Protein AF-A0A2P8DZQ6-F1 (afdb_monomer)

InterPro domains:
  IPR008490 Transposase InsH, N-terminal [PF05598] (36-76)

Secondary structure (DSSP, 8-state):
--TTTTS--GGGS-HHHHHHTSPP----SSPPPSS-HHHHHHHHHHHHHHT--HHHHHHHHHH-HHHHHHTT-PPPTT-----HHHHTPPPP--HHHHHHHHHHHHHHHHS--HHHHHHHHHHHHHHHHHTTTSPPP-

Radius of gyration: 25.47 Å; Cα contacts (8 Å, |Δi|>4): 49; chains: 1; bounding box: 36×46×78 Å

Nearest PDB structures (foldseek):
  1puf-assembly1_A  TM=4.783E-01  e=4.933E+00  Mus musculus

pLDDT: mean 72.53, std 13.81, range [39.78, 89.75]

Solvent-accessible surface area (backbone atoms only — not comparable to full-atom values): 8779 Å² total; per-residue (Å²): 142,72,91,70,73,82,83,58,73,66,89,75,52,66,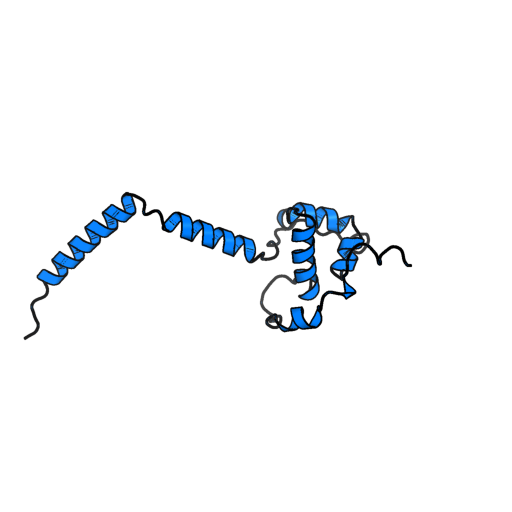59,67,67,58,48,69,73,46,79,78,86,69,98,59,99,70,80,82,70,95,50,56,70,65,21,50,50,37,49,54,51,50,39,62,74,68,71,51,53,75,65,57,47,39,58,44,44,65,75,34,64,69,55,17,61,67,33,74,48,77,72,54,99,90,54,67,72,69,61,33,86,85,71,76,49,81,70,83,84,58,63,64,58,55,51,51,50,49,51,51,50,50,56,58,58,69,57,71,48,70,70,58,53,52,52,54,52,53,51,55,52,54,50,58,54,50,69,69,69,57,76,81,82,133

Mean predicted aligned error: 15.49 Å

Foldseek 3Di:
DPPLPPDDPLVPDPLVVQQVPDDPDPPDPDDDDPADPSLVVLLVVVCVVVVDDPVVSQVCCQVDVSSCVSSVHDADPPDGPDPCVVVVHDDDDPVVVVVVVVVVVVVVVVPQDPVNVVVVVVVVVVVVVVVVPDDDDD

Sequence (138 aa):
MYFFKCIFPFDSIPWDVLVSCLPEERPGRGTLSWFGSKGMFALMFLKAYLNTSDRQLLERYNTDWALQYFCGKVLSENQQFRLCSHLGVKRPRSKLREQRFAHMAYSRKRKNSFRKTLRKKSTRISTRQRDRLTPADP

Structure (mmCIF, N/CA/C/O backbone):
data_AF-A0A2P8DZQ6-F1
#
_entry.id   AF-A0A2P8DZQ6-F1
#
loop_
_atom_site.group_PDB
_atom_site.id
_atom_site.type_symbol
_atom_site.label_atom_id
_atom_site.label_alt_id
_atom_site.label_comp_id
_atom_site.label_asym_id
_atom_site.label_entity_id
_atom_site.label_seq_id
_atom_site.pdbx_PDB_ins_code
_atom_site.Cartn_x
_atom_site.Cartn_y
_atom_site.Cartn_z
_atom_site.occupancy
_atom_site.B_iso_or_equiv
_atom_site.auth_seq_id
_atom_site.auth_comp_id
_atom_site.auth_asym_id
_atom_site.auth_atom_id
_atom_site.pdbx_PDB_model_num
ATOM 1 N N . MET A 1 1 ? 13.393 2.958 -21.539 1.00 45.28 1 MET A N 1
ATOM 2 C CA . MET A 1 1 ? 12.626 2.446 -20.376 1.00 45.28 1 MET A CA 1
ATOM 3 C C . MET A 1 1 ? 13.390 2.657 -19.055 1.00 45.28 1 MET A C 1
ATOM 5 O O . MET A 1 1 ? 13.534 1.728 -18.276 1.00 45.28 1 MET A O 1
ATOM 9 N N . TYR A 1 2 ? 13.880 3.873 -18.771 1.00 43.94 2 TYR A N 1
ATOM 10 C CA . TYR A 1 2 ? 14.694 4.154 -17.567 1.00 43.94 2 TYR A CA 1
ATOM 11 C C . TYR A 1 2 ? 13.998 5.048 -16.531 1.00 43.94 2 TYR A C 1
ATOM 13 O O . TYR A 1 2 ? 14.558 5.321 -15.477 1.00 43.94 2 TYR A O 1
ATOM 21 N N . PHE A 1 3 ? 12.755 5.466 -16.781 1.00 42.44 3 PHE A N 1
ATOM 22 C CA . PHE A 1 3 ? 12.055 6.426 -15.921 1.00 42.44 3 PHE A CA 1
ATOM 23 C C . PHE A 1 3 ? 11.552 5.854 -14.587 1.00 42.44 3 PHE A C 1
ATOM 25 O O . PHE A 1 3 ? 11.043 6.599 -13.759 1.00 42.44 3 PHE A O 1
ATOM 32 N N . PHE A 1 4 ? 11.698 4.545 -14.358 1.00 46.78 4 PHE A N 1
ATOM 33 C CA . PHE A 1 4 ? 11.129 3.865 -13.190 1.00 46.78 4 PHE A CA 1
ATOM 34 C C . PHE A 1 4 ? 12.133 3.396 -12.143 1.00 46.78 4 PHE A C 1
ATOM 36 O O . PHE A 1 4 ? 11.738 2.898 -11.093 1.00 46.78 4 PHE A O 1
ATOM 43 N N . LYS A 1 5 ? 13.432 3.590 -12.387 1.00 46.78 5 LYS A N 1
ATOM 44 C CA . LYS A 1 5 ? 14.481 3.061 -11.507 1.00 46.78 5 LYS A CA 1
ATOM 45 C C . LYS A 1 5 ? 14.686 3.882 -10.222 1.00 46.78 5 LYS A C 1
ATOM 47 O O . LYS A 1 5 ? 15.382 3.422 -9.327 1.00 46.78 5 LYS A O 1
ATOM 52 N N . CYS A 1 6 ? 14.072 5.065 -10.104 1.00 45.25 6 CYS A N 1
ATOM 53 C CA . CYS A 1 6 ? 14.422 6.034 -9.057 1.00 45.25 6 CYS A CA 1
ATOM 54 C C . CYS A 1 6 ? 13.453 6.136 -7.867 1.00 45.25 6 CYS A C 1
ATOM 56 O O . CYS A 1 6 ? 13.806 6.795 -6.896 1.00 45.25 6 CYS A O 1
ATOM 58 N N . ILE A 1 7 ? 12.254 5.540 -7.897 1.00 51.88 7 ILE A N 1
ATOM 59 C CA . ILE A 1 7 ? 11.226 5.853 -6.875 1.00 51.88 7 ILE A CA 1
ATOM 60 C C . ILE A 1 7 ? 11.045 4.744 -5.825 1.00 51.88 7 ILE A C 1
ATOM 62 O O . ILE A 1 7 ? 10.649 5.040 -4.702 1.00 51.88 7 ILE A O 1
ATOM 66 N N . PHE A 1 8 ? 11.403 3.489 -6.116 1.00 55.88 8 PHE A N 1
ATOM 67 C CA . PHE A 1 8 ? 11.347 2.405 -5.128 1.00 55.88 8 PHE A CA 1
ATOM 68 C C . PHE A 1 8 ? 12.521 1.437 -5.310 1.00 55.88 8 PHE A C 1
ATOM 70 O O . PHE A 1 8 ? 12.673 0.890 -6.404 1.00 55.88 8 PHE A O 1
ATOM 77 N N . PRO A 1 9 ? 13.319 1.153 -4.264 1.00 69.38 9 PRO A N 1
ATOM 78 C CA . PRO A 1 9 ? 14.372 0.146 -4.319 1.00 69.38 9 PRO A CA 1
ATOM 79 C C . PRO A 1 9 ? 13.754 -1.260 -4.234 1.00 69.38 9 PRO A C 1
ATOM 81 O O . PRO A 1 9 ? 13.978 -2.006 -3.284 1.00 69.38 9 PRO A O 1
ATOM 84 N N . PHE A 1 10 ? 12.920 -1.619 -5.215 1.00 73.81 10 PHE A N 1
ATOM 85 C CA . PHE A 1 10 ? 12.303 -2.943 -5.303 1.00 73.81 10 PHE A CA 1
ATOM 86 C C . PHE A 1 10 ? 13.367 -4.040 -5.402 1.00 73.81 10 PHE A C 1
ATOM 88 O O . PHE A 1 10 ? 13.231 -5.082 -4.767 1.00 73.81 10 PHE A O 1
ATOM 95 N N . ASP A 1 11 ? 14.448 -3.762 -6.131 1.00 77.75 11 ASP A N 1
ATOM 96 C CA . ASP A 1 11 ? 15.578 -4.675 -6.321 1.00 77.75 11 ASP A CA 1
ATOM 97 C C . ASP A 1 11 ? 16.412 -4.861 -5.041 1.00 77.75 11 ASP A C 1
ATOM 99 O O . ASP A 1 11 ? 17.128 -5.846 -4.907 1.00 77.75 11 ASP A O 1
ATOM 103 N N . SER A 1 12 ? 16.327 -3.935 -4.079 1.00 84.62 12 SER A N 1
ATOM 104 C CA . SER A 1 12 ? 17.095 -4.011 -2.828 1.00 84.62 12 SER A CA 1
ATOM 105 C C . SER A 1 12 ? 16.414 -4.855 -1.752 1.00 84.62 12 SER A C 1
ATOM 107 O O . SER A 1 12 ? 17.022 -5.137 -0.721 1.00 84.62 12 SER A O 1
ATOM 109 N N . ILE A 1 13 ? 15.150 -5.235 -1.951 1.00 85.00 13 ILE A N 1
ATOM 110 C CA . ILE A 1 13 ? 14.396 -6.022 -0.977 1.00 85.00 13 ILE A CA 1
ATOM 111 C C . ILE A 1 13 ? 14.639 -7.515 -1.262 1.00 85.00 13 ILE A C 1
ATOM 113 O O . ILE A 1 13 ? 14.340 -7.971 -2.367 1.00 85.00 13 ILE A O 1
ATOM 117 N N . PRO A 1 14 ? 15.129 -8.309 -0.287 1.00 89.56 14 PRO A N 1
ATOM 118 C CA . PRO A 1 14 ? 15.362 -9.742 -0.464 1.00 89.56 14 PRO A CA 1
ATOM 119 C C . PRO A 1 14 ? 14.036 -10.517 -0.420 1.00 89.56 14 PRO A C 1
ATOM 121 O O . PRO A 1 14 ? 13.672 -11.129 0.587 1.00 89.56 14 PRO A O 1
ATOM 124 N N . TRP A 1 15 ? 13.280 -10.459 -1.518 1.00 87.19 15 TRP A N 1
ATOM 125 C CA . TRP A 1 15 ? 11.937 -11.035 -1.616 1.00 87.19 15 TRP A CA 1
ATOM 126 C C . TRP A 1 15 ? 11.903 -12.540 -1.356 1.00 87.19 15 TRP A C 1
ATOM 128 O O . TRP A 1 15 ? 10.984 -13.008 -0.690 1.00 87.19 15 TRP A O 1
ATOM 138 N N . ASP A 1 16 ? 12.898 -13.284 -1.836 1.00 88.94 16 ASP A N 1
ATOM 139 C CA . ASP A 1 16 ? 12.925 -14.748 -1.725 1.00 88.94 16 ASP A CA 1
ATOM 140 C C . ASP A 1 16 ? 13.079 -15.200 -0.270 1.00 88.94 16 ASP A C 1
ATOM 142 O O . ASP A 1 16 ? 12.369 -16.091 0.192 1.00 88.94 16 ASP A O 1
ATOM 146 N N . VAL A 1 17 ? 13.936 -14.506 0.488 1.00 89.75 17 VAL A N 1
ATOM 147 C CA . VAL A 1 17 ? 14.113 -14.719 1.934 1.00 89.75 17 VAL A CA 1
ATOM 148 C C . VAL A 1 17 ? 12.827 -14.389 2.691 1.00 89.75 17 VAL A C 1
ATOM 150 O O . VAL A 1 17 ? 12.449 -15.067 3.643 1.00 89.75 17 VAL A O 1
ATOM 153 N N . LEU A 1 18 ? 12.133 -13.335 2.267 1.00 86.56 18 LEU A N 1
ATOM 154 C CA . LEU A 1 18 ? 10.899 -12.897 2.904 1.00 86.56 18 LEU A CA 1
ATOM 155 C C . LEU A 1 18 ? 9.757 -13.901 2.682 1.00 86.56 18 LEU A C 1
ATOM 157 O O . LEU A 1 18 ? 9.004 -14.203 3.609 1.00 86.56 18 LEU A O 1
ATOM 161 N N . VAL A 1 19 ? 9.631 -14.419 1.458 1.00 87.00 19 VAL A N 1
ATOM 162 C CA . VAL A 1 19 ? 8.601 -15.399 1.088 1.00 87.00 19 VAL A CA 1
ATOM 163 C C . VAL A 1 19 ? 8.884 -16.763 1.717 1.00 87.00 19 VAL A C 1
ATOM 165 O O . VAL A 1 19 ? 7.941 -17.403 2.170 1.00 87.00 19 VAL A O 1
ATOM 168 N N . SER A 1 20 ? 10.147 -17.182 1.836 1.00 87.50 20 SER A N 1
ATOM 169 C CA . SER A 1 20 ? 10.498 -18.464 2.470 1.00 87.50 20 SER A CA 1
ATOM 170 C C . SER A 1 20 ? 10.198 -18.511 3.973 1.00 87.50 20 SER A C 1
ATOM 172 O O . SER A 1 20 ? 9.999 -19.585 4.534 1.00 87.50 20 SER A O 1
ATOM 174 N N . CYS A 1 21 ? 10.109 -17.351 4.632 1.00 87.88 21 CYS A N 1
ATOM 175 C CA . CYS A 1 21 ? 9.696 -17.254 6.032 1.00 87.88 21 CYS A CA 1
ATOM 176 C C . CYS A 1 21 ? 8.182 -17.448 6.234 1.00 87.88 21 CYS A C 1
ATOM 178 O O . CYS A 1 21 ? 7.725 -17.562 7.377 1.00 87.88 21 CYS A O 1
ATOM 180 N N . LEU A 1 22 ? 7.382 -17.423 5.161 1.00 80.25 22 LEU A N 1
ATOM 181 C CA . LEU A 1 22 ? 5.944 -17.658 5.245 1.00 80.25 22 LEU A CA 1
ATOM 182 C C . LEU A 1 22 ? 5.636 -19.154 5.227 1.00 80.25 22 LEU A C 1
ATOM 184 O O . LEU A 1 22 ? 6.289 -19.913 4.516 1.00 80.25 22 LEU A O 1
ATOM 188 N N . PRO A 1 23 ? 4.609 -19.591 5.978 1.00 79.62 23 PRO A N 1
ATOM 189 C CA . PRO A 1 23 ? 4.100 -20.940 5.810 1.00 79.62 23 PRO A CA 1
ATOM 190 C C . PRO A 1 23 ? 3.579 -21.098 4.382 1.00 79.62 23 PRO A C 1
ATOM 192 O O . PRO A 1 23 ? 2.921 -20.192 3.864 1.00 79.62 23 PRO A O 1
ATOM 195 N N . GLU A 1 24 ? 3.838 -22.257 3.780 1.00 71.88 24 GLU A N 1
ATOM 196 C CA . GLU A 1 24 ? 3.344 -22.574 2.443 1.00 71.88 24 GLU A CA 1
ATOM 197 C C . GLU A 1 24 ? 1.832 -22.344 2.340 1.00 71.88 24 GLU A C 1
ATOM 199 O O . GLU A 1 24 ? 1.055 -22.640 3.263 1.00 71.88 24 GLU A O 1
ATOM 204 N N . GLU A 1 25 ? 1.418 -21.789 1.201 1.00 67.50 25 GLU A N 1
ATOM 205 C CA . GLU A 1 25 ? 0.018 -21.529 0.900 1.00 67.50 25 GLU A CA 1
ATOM 206 C C . GLU A 1 25 ? -0.718 -22.870 0.820 1.00 67.50 25 GLU A C 1
ATOM 208 O O . GLU A 1 25 ? -0.656 -23.595 -0.170 1.00 67.50 25 GLU A O 1
ATOM 213 N N . ARG A 1 26 ? -1.415 -23.232 1.901 1.00 63.47 26 ARG A N 1
ATOM 214 C CA . ARG A 1 26 ? -2.239 -24.440 1.912 1.00 63.47 26 ARG A CA 1
ATOM 215 C C . ARG A 1 26 ? -3.375 -24.249 0.905 1.00 63.47 26 ARG A C 1
ATOM 217 O O . ARG A 1 26 ? -4.080 -23.241 1.024 1.00 63.47 26 ARG A O 1
ATOM 224 N N . PRO A 1 27 ? -3.633 -25.206 -0.004 1.00 58.56 27 PRO A N 1
ATOM 225 C CA . PRO A 1 27 ? -4.845 -25.207 -0.815 1.00 58.56 27 PRO A CA 1
ATOM 226 C C . PRO A 1 27 ? -6.046 -25.475 0.105 1.00 58.56 27 PRO A C 1
ATOM 228 O O . PRO A 1 27 ? -6.507 -26.598 0.287 1.00 58.56 27 PRO A O 1
ATOM 231 N N . GLY A 1 28 ? -6.496 -24.431 0.796 1.00 58.19 28 GLY A N 1
ATOM 232 C CA . GLY A 1 28 ? -7.607 -24.458 1.733 1.00 58.19 28 GLY A CA 1
ATOM 233 C C . GLY A 1 28 ? -8.876 -23.895 1.106 1.00 58.19 28 GLY A C 1
ATOM 234 O O . GLY A 1 28 ? -8.829 -23.066 0.200 1.00 58.19 28 GLY A O 1
ATOM 235 N N . ARG A 1 29 ? -10.034 -24.301 1.641 1.00 48.38 29 ARG A N 1
ATOM 236 C CA . ARG A 1 29 ? -11.334 -23.694 1.314 1.00 48.38 29 ARG A CA 1
ATOM 237 C C . ARG A 1 29 ? -11.295 -22.187 1.607 1.00 48.38 29 ARG A C 1
ATOM 239 O O . ARG A 1 29 ? -11.243 -21.785 2.769 1.00 48.38 29 ARG A O 1
ATOM 246 N N . GLY A 1 30 ? -11.338 -21.362 0.561 1.00 58.94 30 GLY A N 1
ATOM 247 C CA . GLY A 1 30 ? -11.325 -19.904 0.665 1.00 58.94 30 GLY A CA 1
ATOM 248 C C . GLY A 1 30 ? -11.315 -19.211 -0.698 1.00 58.94 30 GLY A C 1
ATOM 249 O O . GLY A 1 30 ? -11.099 -19.839 -1.729 1.00 58.94 30 GLY A O 1
ATOM 250 N N . THR A 1 31 ? -11.575 -17.903 -0.703 1.00 54.03 31 THR A N 1
ATOM 251 C CA . THR A 1 31 ? -11.453 -17.068 -1.905 1.00 54.03 31 THR A CA 1
ATOM 252 C C . THR A 1 31 ? -9.985 -16.953 -2.298 1.00 54.03 31 THR A C 1
ATOM 254 O O . THR A 1 31 ? -9.142 -16.692 -1.440 1.00 54.03 31 THR A O 1
ATOM 257 N N . LEU A 1 32 ? -9.700 -17.114 -3.592 1.00 58.47 32 LEU A N 1
ATOM 258 C CA . LEU A 1 32 ? -8.366 -16.919 -4.151 1.00 58.47 32 LEU A CA 1
ATOM 259 C C . LEU A 1 32 ? -7.827 -15.544 -3.748 1.00 58.47 32 LEU A C 1
ATOM 261 O O . LEU A 1 32 ? -8.504 -14.519 -3.881 1.00 58.47 32 LEU A O 1
ATOM 265 N N . SER A 1 33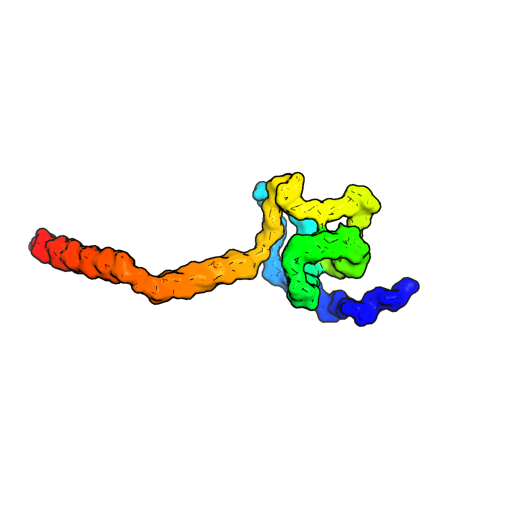 ? -6.604 -15.533 -3.229 1.00 70.25 33 SER A N 1
ATOM 266 C CA . SER A 1 33 ? -5.908 -14.291 -2.950 1.00 70.25 33 SER A CA 1
ATOM 267 C C . SER A 1 33 ? -5.590 -13.593 -4.269 1.00 70.25 33 SER A C 1
ATOM 269 O O . SER A 1 33 ? -5.000 -14.186 -5.166 1.00 70.25 33 SER A O 1
ATOM 271 N N . TRP A 1 34 ? -5.954 -12.318 -4.388 1.00 73.75 34 TRP A N 1
ATOM 272 C CA . TRP A 1 34 ? -5.619 -11.517 -5.568 1.00 73.75 34 TRP A CA 1
ATOM 273 C C . TRP A 1 34 ? -4.104 -11.323 -5.750 1.00 73.75 34 TRP A C 1
ATOM 275 O O . TRP A 1 34 ? -3.630 -11.128 -6.869 1.00 73.75 34 TRP A O 1
ATOM 285 N N . PHE A 1 35 ? -3.352 -11.382 -4.650 1.00 81.19 35 PHE A N 1
ATOM 286 C CA . PHE A 1 35 ? -1.901 -11.232 -4.624 1.00 81.19 35 PHE A CA 1
ATOM 287 C C . PHE A 1 35 ? -1.259 -12.491 -4.046 1.00 81.19 35 PHE A C 1
ATOM 289 O O . PHE A 1 35 ? -1.740 -13.020 -3.046 1.00 81.19 35 PHE A O 1
ATOM 296 N N . GLY A 1 36 ? -0.149 -12.939 -4.629 1.00 82.56 36 GLY A N 1
ATOM 297 C CA . GLY A 1 36 ? 0.692 -13.956 -3.993 1.00 82.56 36 GLY A CA 1
ATOM 298 C C . GLY A 1 36 ? 1.427 -13.397 -2.771 1.00 82.56 36 GLY A C 1
ATOM 299 O O . GLY A 1 36 ? 1.386 -12.191 -2.499 1.00 82.56 36 GLY A O 1
ATOM 300 N N . SER A 1 37 ? 2.163 -14.257 -2.070 1.00 85.06 37 SER A N 1
ATOM 301 C CA . SER A 1 37 ? 2.959 -13.893 -0.887 1.00 85.06 37 SER A CA 1
ATOM 302 C C . SER A 1 37 ? 3.845 -12.644 -1.079 1.00 85.06 37 SER A C 1
ATOM 304 O O . SER A 1 37 ? 3.807 -11.725 -0.260 1.00 85.06 37 SER A O 1
ATOM 306 N N . LYS A 1 38 ? 4.559 -12.529 -2.210 1.00 87.12 38 LYS A N 1
ATOM 307 C CA . LYS A 1 38 ? 5.376 -11.344 -2.547 1.00 87.12 38 LYS A CA 1
ATOM 308 C C . LYS A 1 38 ? 4.547 -10.055 -2.654 1.00 87.12 38 LYS A C 1
ATOM 310 O O . LYS A 1 38 ? 4.903 -9.035 -2.068 1.00 87.12 38 LYS A O 1
ATOM 315 N N . GLY A 1 39 ? 3.418 -10.110 -3.361 1.00 86.12 39 GLY A N 1
ATOM 316 C CA . GLY A 1 39 ? 2.519 -8.965 -3.528 1.00 86.12 39 GLY A CA 1
ATOM 317 C C . GLY A 1 39 ? 1.868 -8.534 -2.212 1.00 86.12 39 GLY A C 1
ATOM 318 O O . GLY A 1 39 ? 1.695 -7.344 -1.967 1.00 86.12 39 GLY A O 1
ATOM 319 N N . MET A 1 40 ? 1.580 -9.480 -1.314 1.00 84.38 40 MET A N 1
ATOM 320 C CA . MET A 1 40 ? 1.064 -9.171 0.024 1.00 84.38 40 MET A CA 1
ATOM 321 C C . MET A 1 40 ? 2.058 -8.358 0.857 1.00 84.38 40 MET A C 1
ATOM 323 O O . MET A 1 40 ? 1.671 -7.370 1.484 1.00 84.38 40 MET A O 1
ATOM 327 N N . PHE A 1 41 ? 3.341 -8.720 0.831 1.00 87.50 41 PHE A N 1
ATOM 328 C CA . PHE A 1 41 ? 4.385 -7.926 1.478 1.00 87.50 41 PHE A CA 1
ATOM 329 C C . PHE A 1 41 ? 4.569 -6.557 0.835 1.00 87.50 41 PHE A C 1
ATOM 331 O O . PHE A 1 41 ? 4.648 -5.554 1.546 1.00 87.50 41 PHE A O 1
ATOM 338 N N . ALA A 1 42 ? 4.572 -6.504 -0.496 1.00 88.50 42 ALA A N 1
ATOM 339 C CA . ALA A 1 42 ? 4.643 -5.251 -1.234 1.00 88.50 42 ALA A CA 1
ATOM 340 C C . ALA A 1 42 ? 3.517 -4.290 -0.807 1.00 88.50 42 ALA A C 1
ATOM 342 O O . ALA A 1 42 ? 3.781 -3.138 -0.463 1.00 88.50 42 ALA A O 1
ATOM 343 N N . LEU A 1 43 ? 2.277 -4.777 -0.696 1.00 85.50 43 LEU A N 1
ATOM 344 C CA . LEU A 1 43 ? 1.155 -3.979 -0.194 1.00 85.50 43 LEU A CA 1
ATOM 345 C C . LEU A 1 43 ? 1.349 -3.507 1.248 1.00 85.50 43 LEU A C 1
ATOM 347 O O . LEU A 1 43 ? 0.973 -2.380 1.571 1.00 85.50 43 LEU A O 1
ATOM 351 N N . MET A 1 44 ? 1.932 -4.337 2.119 1.00 85.25 44 MET A N 1
ATOM 352 C CA . MET A 1 44 ? 2.237 -3.930 3.494 1.00 85.25 44 MET A CA 1
ATOM 353 C C . MET A 1 44 ? 3.251 -2.782 3.538 1.00 85.25 44 MET A C 1
ATOM 355 O O . MET A 1 44 ? 3.026 -1.810 4.264 1.00 85.25 44 MET A O 1
ATOM 359 N N . PHE A 1 45 ? 4.328 -2.862 2.752 1.00 87.38 45 PHE A N 1
ATOM 360 C CA . PHE A 1 45 ? 5.329 -1.795 2.670 1.00 87.38 45 PHE A CA 1
ATOM 361 C C . PHE A 1 45 ? 4.750 -0.523 2.066 1.00 87.38 45 PHE A C 1
ATOM 363 O O . PHE A 1 45 ? 4.927 0.564 2.613 1.00 87.38 45 PHE A O 1
ATOM 370 N N . LEU A 1 46 ? 3.992 -0.664 0.985 1.00 85.81 46 LEU A N 1
ATOM 371 C CA . LEU A 1 46 ? 3.403 0.464 0.288 1.00 85.81 46 LEU A CA 1
ATOM 372 C C . LEU A 1 46 ? 2.384 1.208 1.157 1.00 85.81 46 LEU A C 1
ATOM 374 O O . LEU A 1 46 ? 2.360 2.438 1.193 1.00 85.81 46 LEU A O 1
ATOM 378 N N . LYS A 1 47 ? 1.587 0.459 1.923 1.00 85.56 47 LYS A N 1
ATOM 379 C CA . LYS A 1 47 ? 0.678 1.020 2.920 1.00 85.56 47 LYS A CA 1
ATOM 380 C C . LYS A 1 47 ? 1.419 1.870 3.954 1.00 85.56 47 LYS A C 1
ATOM 382 O O . LYS A 1 47 ? 0.933 2.944 4.307 1.00 85.56 47 LYS A O 1
ATOM 387 N N . ALA A 1 48 ? 2.548 1.375 4.462 1.00 83.50 48 ALA A N 1
ATOM 388 C CA . ALA A 1 48 ? 3.349 2.081 5.457 1.00 83.50 48 ALA A CA 1
ATOM 389 C C . ALA A 1 48 ? 4.011 3.333 4.864 1.00 83.50 48 ALA A C 1
ATOM 391 O O . ALA A 1 48 ? 3.943 4.395 5.473 1.00 83.50 48 ALA A O 1
ATOM 392 N N . TYR A 1 49 ? 4.570 3.222 3.657 1.00 85.75 49 TYR A N 1
ATOM 393 C CA . TYR A 1 49 ? 5.234 4.321 2.958 1.00 85.75 49 TYR A CA 1
ATOM 394 C C . TYR A 1 49 ? 4.276 5.472 2.622 1.00 85.75 49 TYR A C 1
ATOM 396 O O . TYR A 1 49 ? 4.580 6.633 2.870 1.00 85.75 49 TYR A O 1
ATOM 404 N N . LEU A 1 50 ? 3.085 5.154 2.104 1.00 82.44 50 LEU A N 1
ATOM 405 C CA . LEU A 1 50 ? 2.090 6.162 1.726 1.00 82.44 50 LEU A CA 1
ATOM 406 C C . LEU A 1 50 ? 1.265 6.679 2.915 1.00 82.44 50 LEU A C 1
ATOM 408 O O . LEU A 1 50 ? 0.531 7.651 2.760 1.00 82.44 50 LEU A O 1
ATOM 412 N N . ASN A 1 51 ? 1.330 6.012 4.072 1.00 81.38 51 ASN A N 1
ATOM 413 C CA . ASN A 1 51 ? 0.528 6.301 5.264 1.00 81.38 51 ASN A CA 1
ATOM 414 C C . ASN A 1 51 ? -0.987 6.442 4.975 1.00 81.38 51 ASN A C 1
ATOM 416 O O . ASN A 1 51 ? -1.680 7.295 5.529 1.00 81.38 51 ASN A O 1
ATOM 420 N N . THR A 1 52 ? -1.512 5.599 4.080 1.00 77.44 52 THR A N 1
ATOM 421 C CA . THR A 1 52 ? -2.913 5.634 3.630 1.00 77.44 52 THR A CA 1
ATOM 422 C C . THR A 1 52 ? -3.752 4.489 4.206 1.00 77.44 52 THR A C 1
ATOM 424 O O . THR A 1 52 ? -3.265 3.450 4.681 1.00 77.44 52 THR A O 1
ATOM 427 N N . SER A 1 53 ? -5.076 4.665 4.176 1.00 80.00 53 SER A N 1
ATOM 428 C CA . SER A 1 53 ? -6.009 3.573 4.473 1.00 80.00 53 SER A CA 1
ATOM 429 C C . SER A 1 53 ? -5.969 2.500 3.377 1.00 80.00 53 SER A C 1
ATOM 431 O O . SER A 1 53 ? -5.650 2.796 2.232 1.00 80.00 53 SER A O 1
ATOM 433 N N . ASP A 1 54 ? -6.346 1.255 3.704 1.00 79.69 54 ASP A N 1
ATOM 434 C CA . ASP A 1 54 ? -6.404 0.166 2.704 1.00 79.69 54 ASP A CA 1
ATOM 435 C C . ASP A 1 54 ? -7.295 0.559 1.520 1.00 79.69 54 ASP A C 1
ATOM 437 O O . ASP A 1 54 ? -7.016 0.219 0.378 1.00 79.69 54 ASP A O 1
ATOM 441 N N . ARG A 1 55 ? -8.351 1.331 1.801 1.00 76.31 55 ARG A N 1
ATOM 442 C CA . ARG A 1 55 ? -9.271 1.847 0.795 1.00 76.31 55 ARG A CA 1
ATOM 443 C C . ARG A 1 55 ? -8.587 2.782 -0.194 1.00 76.31 55 ARG A C 1
ATOM 445 O O . ARG A 1 55 ? -8.655 2.540 -1.391 1.00 76.31 55 ARG A O 1
ATOM 452 N N . GLN A 1 56 ? -7.928 3.814 0.316 1.00 79.56 56 GLN A N 1
ATOM 453 C CA . GLN A 1 56 ? -7.232 4.791 -0.521 1.00 79.56 56 GLN A CA 1
ATOM 454 C C . GLN A 1 56 ? -6.057 4.156 -1.267 1.00 79.56 56 GLN A C 1
ATOM 456 O O . GLN A 1 56 ? -5.757 4.549 -2.389 1.00 79.56 56 GLN A O 1
ATOM 461 N N . LEU A 1 57 ? -5.416 3.152 -0.662 1.00 84.69 57 LEU A N 1
ATOM 462 C CA . LEU A 1 57 ? -4.367 2.376 -1.309 1.00 84.69 57 LEU A CA 1
ATOM 463 C C . LEU A 1 57 ? -4.900 1.622 -2.535 1.00 84.69 57 LEU A C 1
ATOM 465 O O . LEU A 1 57 ? -4.290 1.695 -3.593 1.00 84.69 57 LEU A O 1
ATOM 469 N N . LEU A 1 58 ? -6.044 0.939 -2.408 1.00 84.12 58 LEU A N 1
ATOM 470 C CA . LEU A 1 58 ? -6.698 0.226 -3.515 1.00 84.12 58 LEU A CA 1
ATOM 471 C C . LEU A 1 58 ? -7.188 1.186 -4.609 1.00 84.12 58 LEU A C 1
ATOM 473 O O . LEU A 1 58 ? -7.026 0.898 -5.790 1.00 84.12 58 LEU A O 1
ATOM 477 N N . GLU A 1 59 ? -7.749 2.336 -4.224 1.00 84.06 59 GLU A N 1
ATOM 478 C CA . GLU A 1 59 ? -8.161 3.383 -5.168 1.00 84.06 59 GLU A CA 1
ATOM 479 C C . GLU A 1 59 ? -6.959 3.900 -5.974 1.00 84.06 59 GLU A C 1
ATOM 481 O O . GLU A 1 59 ? -7.030 3.942 -7.201 1.00 84.06 59 GLU A O 1
ATOM 486 N N . ARG A 1 60 ? -5.826 4.186 -5.315 1.00 85.50 60 ARG A N 1
ATOM 487 C CA . ARG A 1 60 ? -4.581 4.566 -6.003 1.00 85.50 60 ARG A CA 1
ATOM 488 C C . ARG A 1 60 ? -4.003 3.439 -6.846 1.00 85.50 60 ARG A C 1
ATOM 490 O O . ARG A 1 60 ? -3.499 3.707 -7.925 1.00 85.50 60 ARG A O 1
ATOM 497 N N . TYR A 1 61 ? -4.080 2.194 -6.390 1.00 87.25 61 TYR A N 1
ATOM 498 C CA . TYR A 1 61 ? -3.558 1.041 -7.123 1.00 87.25 61 TYR A CA 1
ATOM 499 C C . TYR A 1 61 ? -4.238 0.860 -8.491 1.00 87.25 61 TYR A C 1
ATOM 501 O O . TYR A 1 61 ? -3.589 0.469 -9.458 1.00 87.25 61 TYR A O 1
ATOM 509 N N . ASN A 1 62 ? -5.528 1.198 -8.600 1.00 85.50 62 ASN A N 1
ATOM 510 C CA . ASN A 1 62 ? -6.252 1.159 -9.875 1.00 85.50 62 ASN A CA 1
ATOM 511 C C . ASN A 1 62 ? -5.746 2.194 -10.890 1.00 85.50 62 ASN A C 1
ATOM 513 O O . ASN A 1 62 ? -5.847 1.958 -12.088 1.00 85.50 62 ASN A O 1
ATOM 517 N N . THR A 1 63 ? -5.220 3.328 -10.424 1.00 85.94 63 THR A N 1
ATOM 518 C CA . THR A 1 63 ? -4.775 4.440 -11.282 1.00 85.94 63 THR A CA 1
ATOM 519 C C . THR A 1 63 ? -3.261 4.489 -11.473 1.00 85.94 63 THR A C 1
ATOM 521 O O . THR A 1 63 ? -2.781 5.003 -12.477 1.00 85.94 63 THR A O 1
ATOM 524 N N . ASP A 1 64 ? -2.500 3.996 -10.497 1.00 88.56 64 ASP A N 1
ATOM 525 C CA . ASP A 1 64 ? -1.052 4.147 -10.428 1.00 88.56 64 ASP A CA 1
ATOM 526 C C . ASP A 1 64 ? -0.345 2.845 -10.818 1.00 88.56 64 ASP A C 1
ATOM 528 O O . ASP A 1 64 ? -0.274 1.867 -10.066 1.00 88.56 64 ASP A O 1
ATOM 532 N N . TRP A 1 65 ? 0.216 2.871 -12.021 1.00 86.56 65 TRP A N 1
ATOM 533 C CA . TRP A 1 65 ? 1.018 1.800 -12.586 1.00 86.56 65 TRP A CA 1
ATOM 534 C C . TRP A 1 65 ? 2.247 1.471 -11.735 1.00 86.56 65 TRP A C 1
ATOM 536 O O . TRP A 1 65 ? 2.626 0.303 -11.658 1.00 86.56 65 TRP A O 1
ATOM 546 N N . ALA A 1 66 ? 2.835 2.437 -11.022 1.00 86.81 66 ALA A N 1
ATOM 547 C CA . ALA A 1 66 ? 3.989 2.179 -10.167 1.00 86.81 66 ALA A CA 1
ATOM 548 C C . ALA A 1 66 ? 3.678 1.162 -9.073 1.00 86.81 66 ALA A C 1
ATOM 550 O O . ALA A 1 66 ? 4.464 0.250 -8.808 1.00 86.81 66 ALA A O 1
ATOM 551 N N . LEU A 1 67 ? 2.495 1.289 -8.474 1.00 86.50 67 LEU A N 1
ATOM 552 C CA . LEU A 1 67 ? 2.036 0.400 -7.413 1.00 86.50 67 LEU A CA 1
ATOM 553 C C . LEU A 1 67 ? 1.758 -1.001 -7.960 1.00 86.50 67 LEU A C 1
ATOM 555 O O . LEU A 1 67 ? 2.069 -1.998 -7.302 1.00 86.50 67 LEU A O 1
ATOM 559 N N . GLN A 1 68 ? 1.219 -1.070 -9.178 1.00 88.19 68 GLN A N 1
ATOM 560 C CA . GLN A 1 68 ? 0.959 -2.315 -9.895 1.00 88.19 68 GLN A CA 1
ATOM 561 C C . GLN A 1 68 ? 2.250 -3.090 -10.173 1.00 88.19 68 GLN A C 1
ATOM 563 O O . GLN A 1 68 ? 2.359 -4.262 -9.794 1.00 88.19 68 GLN A O 1
ATOM 568 N N . TYR A 1 69 ? 3.256 -2.417 -10.738 1.00 88.00 69 TYR A N 1
ATOM 569 C CA . TYR A 1 69 ? 4.577 -3.003 -10.970 1.00 88.00 69 TYR A CA 1
ATOM 570 C C . TYR A 1 69 ? 5.253 -3.426 -9.665 1.00 88.00 69 TYR A C 1
ATOM 572 O O . TYR A 1 69 ? 5.766 -4.542 -9.584 1.00 88.00 69 TYR A O 1
ATOM 580 N N . PHE A 1 70 ? 5.182 -2.600 -8.617 1.00 87.50 70 PHE A N 1
ATOM 581 C CA . PHE A 1 70 ? 5.762 -2.925 -7.312 1.00 87.50 70 PHE A CA 1
ATOM 582 C C . PHE A 1 70 ? 5.140 -4.181 -6.684 1.00 87.50 70 PHE A C 1
ATOM 584 O O . PHE A 1 70 ? 5.837 -4.997 -6.089 1.00 87.50 70 PHE A O 1
ATOM 591 N N . CYS A 1 71 ? 3.832 -4.388 -6.841 1.00 85.69 71 CYS A N 1
ATOM 592 C CA . CYS A 1 71 ? 3.172 -5.596 -6.337 1.0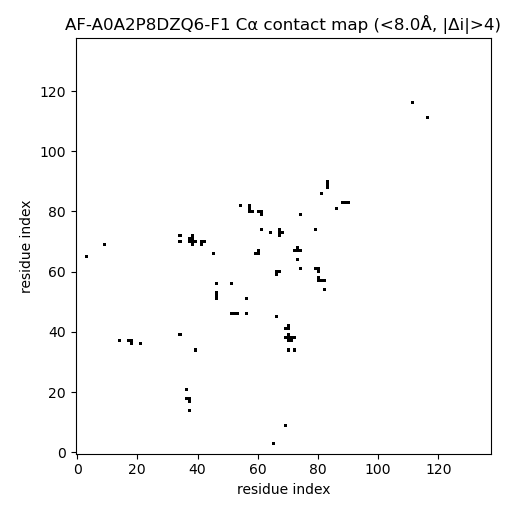0 85.69 71 CYS A CA 1
ATOM 593 C C . CYS A 1 71 ? 3.317 -6.808 -7.277 1.00 85.69 71 CYS A C 1
ATOM 595 O O . CYS A 1 71 ? 2.860 -7.899 -6.928 1.00 85.69 71 CYS A O 1
ATOM 597 N N . GLY A 1 72 ? 3.926 -6.637 -8.458 1.00 85.00 72 GLY A N 1
ATOM 598 C CA . GLY A 1 72 ? 4.068 -7.686 -9.471 1.00 85.00 72 GLY A CA 1
ATOM 599 C C . GLY A 1 72 ? 2.740 -8.113 -10.105 1.00 85.00 72 GLY A C 1
ATOM 600 O O . GLY A 1 72 ? 2.609 -9.249 -10.565 1.00 85.00 72 GLY A O 1
ATOM 601 N N . LYS A 1 73 ? 1.733 -7.232 -10.094 1.00 84.31 73 LYS A N 1
ATOM 602 C CA . LYS A 1 73 ? 0.421 -7.470 -10.702 1.00 84.31 73 LYS A CA 1
ATOM 603 C C . LYS A 1 73 ? -0.017 -6.229 -11.462 1.00 84.31 73 LYS A C 1
ATOM 605 O O . LYS A 1 73 ? -0.268 -5.195 -10.860 1.00 84.31 73 LYS A O 1
ATOM 610 N N . VAL A 1 74 ? -0.111 -6.353 -12.780 1.00 86.62 74 VAL A N 1
ATOM 611 C CA . VAL A 1 74 ? -0.650 -5.311 -13.657 1.00 86.62 74 VAL A CA 1
ATOM 612 C C . VAL A 1 74 ? -2.114 -5.628 -13.927 1.00 86.62 74 VAL A C 1
ATOM 614 O O . VAL A 1 74 ? -2.464 -6.785 -14.174 1.00 86.62 74 VAL A O 1
ATOM 617 N N . LEU A 1 75 ? -2.96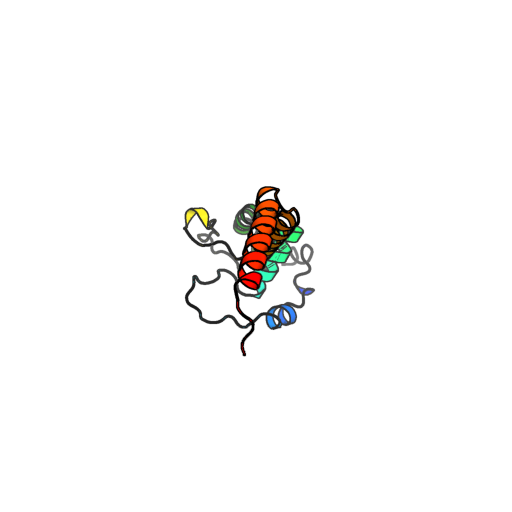8 -4.615 -13.815 1.00 83.25 75 LEU A N 1
ATOM 618 C CA . LEU A 1 75 ? -4.390 -4.736 -14.119 1.00 83.25 75 LEU A CA 1
ATOM 619 C C . LEU A 1 75 ? -4.600 -4.617 -15.631 1.00 83.25 75 LEU A C 1
ATOM 621 O O . LEU A 1 75 ? -3.999 -3.761 -16.274 1.00 83.25 75 LEU A O 1
ATOM 625 N N . SER A 1 76 ? -5.467 -5.453 -16.204 1.00 82.06 76 SER A N 1
ATOM 626 C CA . SER A 1 76 ? -5.948 -5.236 -17.575 1.00 82.06 76 SER A CA 1
ATOM 627 C C . SER A 1 76 ? -6.889 -4.027 -17.634 1.00 82.06 76 SER A C 1
ATOM 629 O O . SER A 1 76 ? -7.511 -3.704 -16.625 1.00 82.06 76 SER A O 1
ATOM 631 N N . GLU A 1 77 ? -7.080 -3.431 -18.812 1.00 71.81 77 GLU A N 1
ATOM 632 C CA . GLU A 1 77 ? -7.877 -2.204 -19.028 1.00 71.81 77 GLU A CA 1
ATOM 633 C C . GLU A 1 77 ? -9.287 -2.233 -18.401 1.00 71.81 77 GLU A C 1
ATOM 635 O O . GLU A 1 77 ? -9.765 -1.219 -17.901 1.00 71.81 77 GLU A O 1
ATOM 640 N N . ASN A 1 78 ? -9.924 -3.408 -18.338 1.00 76.19 78 ASN A N 1
ATOM 641 C CA . ASN A 1 78 ? -11.272 -3.587 -17.780 1.00 76.19 78 ASN A CA 1
ATOM 642 C C . ASN A 1 78 ? -11.291 -4.131 -16.338 1.00 76.19 78 ASN A C 1
ATOM 644 O O . ASN A 1 78 ? -12.356 -4.424 -15.788 1.00 76.19 78 ASN A O 1
ATOM 648 N N . GLN A 1 79 ? -10.126 -4.314 -15.716 1.00 76.50 79 GLN A N 1
ATOM 649 C CA . GLN A 1 79 ? -9.993 -4.920 -14.395 1.00 76.50 79 GLN A CA 1
ATOM 650 C C . GLN A 1 79 ? -9.651 -3.852 -13.362 1.00 76.50 79 GLN A C 1
ATOM 652 O O . GLN A 1 79 ? -8.648 -3.158 -13.457 1.00 76.50 79 GLN A O 1
ATOM 657 N N . GLN A 1 80 ? -10.479 -3.753 -12.327 1.00 75.06 80 GLN A N 1
ATOM 658 C CA . GLN A 1 80 ? -10.256 -2.841 -11.212 1.00 75.06 80 GLN A CA 1
ATOM 659 C C . GLN A 1 80 ? -10.392 -3.594 -9.896 1.00 75.06 80 GLN A C 1
ATOM 661 O O . GLN A 1 80 ? -11.315 -4.397 -9.701 1.00 75.06 80 GLN A O 1
ATOM 666 N N . PHE A 1 81 ? -9.508 -3.289 -8.952 1.00 72.31 81 PHE A N 1
ATOM 667 C CA . PHE A 1 81 ? -9.692 -3.668 -7.564 1.00 72.31 81 PHE A CA 1
ATOM 668 C C . PHE A 1 81 ? -10.863 -2.882 -6.984 1.00 72.31 81 PHE A C 1
ATOM 670 O O . PHE A 1 81 ? -10.732 -1.737 -6.545 1.00 72.31 81 PHE A O 1
ATOM 677 N N . ARG A 1 82 ? -12.037 -3.512 -6.958 1.00 61.94 82 ARG A N 1
ATOM 678 C CA . ARG A 1 82 ? -13.175 -2.998 -6.200 1.00 61.94 82 ARG A CA 1
ATOM 679 C C . ARG A 1 82 ? -12.972 -3.315 -4.724 1.00 61.94 82 ARG A C 1
ATOM 681 O O . ARG A 1 82 ? -12.623 -4.433 -4.347 1.00 61.94 82 ARG A O 1
ATOM 688 N N . LEU A 1 83 ? -13.233 -2.324 -3.875 1.00 53.03 83 LEU A N 1
ATOM 689 C CA . LEU A 1 83 ? -13.366 -2.532 -2.439 1.00 53.03 83 LEU A CA 1
ATOM 690 C C . LEU A 1 83 ? -14.313 -3.704 -2.181 1.00 53.03 83 LEU A C 1
ATOM 692 O O . LEU A 1 83 ? -15.445 -3.711 -2.665 1.00 53.03 83 LEU A O 1
ATOM 696 N N . CYS A 1 84 ? -13.865 -4.628 -1.333 1.00 50.78 84 CYS A N 1
ATOM 697 C CA . CYS A 1 84 ? -14.652 -5.682 -0.692 1.00 50.78 84 CYS A CA 1
ATOM 698 C C . CYS A 1 84 ? -16.116 -5.322 -0.403 1.00 50.78 84 CYS A C 1
ATOM 700 O O . CYS A 1 84 ? -16.990 -6.171 -0.508 1.00 50.78 84 CYS A O 1
ATOM 702 N N . SER A 1 85 ? -16.384 -4.066 -0.046 1.00 39.91 85 SER A N 1
ATOM 703 C CA . SER A 1 85 ? -17.708 -3.557 0.299 1.00 39.91 85 SER A CA 1
ATOM 704 C C . SER A 1 85 ? -18.733 -3.631 -0.842 1.00 39.91 85 SER A C 1
ATOM 706 O O . SER A 1 85 ? -19.895 -3.887 -0.562 1.00 39.91 85 SER A O 1
ATOM 708 N N . HIS A 1 86 ? -18.335 -3.422 -2.105 1.00 43.38 86 HIS A N 1
ATOM 709 C CA . HIS A 1 86 ? -19.259 -3.484 -3.254 1.00 43.38 86 HIS A CA 1
ATOM 710 C C . HIS A 1 86 ? -19.398 -4.890 -3.853 1.00 43.38 86 HIS A C 1
ATOM 712 O O . HIS A 1 86 ? -20.316 -5.126 -4.626 1.00 43.38 86 HIS A O 1
ATOM 718 N N . LEU A 1 87 ? -18.513 -5.824 -3.488 1.00 45.97 87 LEU A N 1
ATOM 719 C CA . LEU A 1 87 ? -18.492 -7.201 -4.005 1.00 45.97 87 LEU A CA 1
ATOM 720 C C . LEU A 1 87 ? -18.723 -8.277 -2.928 1.00 45.97 87 LEU A C 1
ATOM 722 O O . LEU A 1 87 ? -18.608 -9.461 -3.219 1.00 45.97 87 LEU A O 1
ATOM 726 N N . GLY A 1 88 ? -18.983 -7.901 -1.671 1.00 39.78 88 GLY A N 1
ATOM 727 C CA . GLY A 1 88 ? -19.176 -8.848 -0.562 1.00 39.78 88 GLY A CA 1
ATOM 728 C C . GLY A 1 88 ? -17.937 -9.673 -0.168 1.00 39.78 88 GLY A C 1
ATOM 729 O O . GLY A 1 88 ? -18.035 -10.575 0.661 1.00 39.78 88 GLY A O 1
ATOM 730 N N . VAL A 1 89 ? -16.757 -9.385 -0.727 1.00 44.88 89 VAL A N 1
ATOM 731 C CA . VAL A 1 89 ? -15.516 -10.131 -0.446 1.00 44.88 89 VAL A CA 1
ATOM 732 C C . VAL A 1 89 ? -14.979 -9.726 0.938 1.00 44.88 89 VAL A C 1
ATOM 734 O O . VAL A 1 89 ? -15.140 -8.581 1.356 1.00 44.88 89 VAL A O 1
ATOM 737 N N . LYS A 1 90 ? -14.317 -10.618 1.689 1.00 47.19 90 LYS A N 1
ATOM 738 C CA . LYS A 1 90 ? -13.654 -10.257 2.963 1.00 47.19 90 LYS A CA 1
ATOM 739 C C . LYS A 1 90 ? -12.310 -9.571 2.712 1.00 47.19 90 LYS A C 1
ATOM 741 O O . LYS A 1 90 ? -11.533 -10.014 1.875 1.00 47.19 90 LYS A O 1
ATOM 746 N N . ARG A 1 91 ? -12.035 -8.498 3.466 1.00 50.50 91 ARG A N 1
ATOM 747 C CA . ARG A 1 91 ? -10.790 -7.716 3.350 1.00 50.50 91 ARG A CA 1
ATOM 748 C C . ARG A 1 91 ? -9.552 -8.595 3.582 1.00 50.50 91 ARG A C 1
ATOM 750 O O . ARG A 1 91 ? -9.617 -9.450 4.472 1.00 50.50 91 ARG A O 1
ATOM 757 N N . PRO A 1 92 ? -8.427 -8.345 2.875 1.00 49.81 92 PRO A N 1
ATOM 758 C CA . PRO A 1 92 ? -7.153 -8.995 3.161 1.00 49.81 92 PRO A CA 1
ATOM 759 C C . PRO A 1 92 ? -6.825 -8.852 4.646 1.00 49.8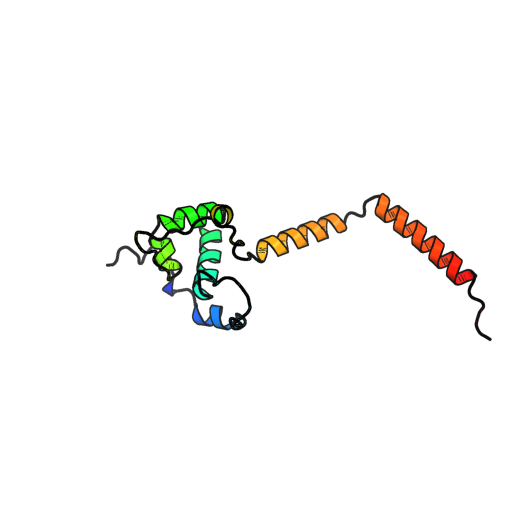1 92 PRO A C 1
ATOM 761 O O . PRO A 1 92 ? -6.951 -7.770 5.230 1.00 49.81 92 PRO A O 1
ATOM 764 N N . ARG A 1 93 ? -6.483 -9.970 5.282 1.00 53.19 93 ARG A N 1
ATOM 765 C CA . ARG A 1 93 ? -6.359 -10.069 6.734 1.00 53.19 93 ARG A CA 1
ATOM 766 C C . ARG A 1 93 ? -5.113 -9.322 7.209 1.00 53.19 93 ARG A C 1
ATOM 768 O O . ARG A 1 93 ? -4.044 -9.908 7.346 1.00 53.19 93 ARG A O 1
ATOM 775 N N . SER A 1 94 ? -5.232 -8.025 7.494 1.00 50.31 94 SER A N 1
ATOM 776 C CA . SER A 1 94 ? -4.158 -7.285 8.157 1.00 50.31 94 SER A CA 1
ATOM 777 C C . SER A 1 94 ? -4.086 -7.718 9.624 1.00 50.31 94 SER A C 1
ATOM 779 O O . SER A 1 94 ? -4.788 -7.206 10.501 1.00 50.31 94 SER A O 1
ATOM 781 N N . LYS A 1 95 ? -3.204 -8.686 9.896 1.00 50.16 95 LYS A N 1
ATOM 782 C CA . LYS A 1 95 ? -2.844 -9.192 11.235 1.00 50.16 95 LYS A CA 1
ATOM 783 C C . LYS A 1 95 ? -2.603 -8.056 12.248 1.00 50.16 95 LYS A C 1
ATOM 785 O O . LYS A 1 95 ? -2.900 -8.200 13.429 1.00 50.16 95 LYS A O 1
ATOM 790 N N . LEU A 1 96 ? -2.176 -6.880 11.773 1.00 56.28 96 LEU A N 1
ATOM 791 C CA . LEU A 1 96 ? -1.967 -5.672 12.572 1.00 56.28 96 LEU A CA 1
ATOM 792 C C . LEU A 1 96 ? -3.255 -5.100 13.198 1.00 56.28 96 LEU A C 1
ATOM 794 O O . LEU A 1 96 ? -3.226 -4.619 14.329 1.00 56.28 96 LEU A O 1
ATOM 798 N N . ARG A 1 97 ? -4.402 -5.144 12.502 1.00 56.75 97 ARG A N 1
ATOM 799 C CA . ARG A 1 97 ? -5.684 -4.670 13.058 1.00 56.75 97 ARG A CA 1
ATOM 800 C C . ARG A 1 97 ? -6.149 -5.591 14.181 1.00 56.75 97 ARG A C 1
ATOM 802 O O . ARG A 1 97 ? -6.578 -5.098 15.219 1.00 56.75 97 ARG A O 1
ATOM 809 N N . GLU A 1 98 ? -6.015 -6.901 13.990 1.00 64.06 98 GLU A N 1
ATOM 810 C CA . GLU A 1 98 ? -6.313 -7.913 15.009 1.00 64.06 98 GLU A CA 1
ATOM 811 C C . GLU A 1 98 ? -5.390 -7.754 16.228 1.00 64.06 98 GLU A C 1
ATOM 813 O O . GLU A 1 98 ? -5.882 -7.687 17.353 1.00 64.06 98 GLU A O 1
ATOM 818 N N . GLN A 1 99 ? -4.081 -7.566 16.017 1.00 66.81 99 GLN A N 1
ATOM 819 C CA . GLN A 1 99 ? -3.119 -7.286 17.090 1.00 66.81 99 GLN A CA 1
ATOM 820 C C . GLN A 1 99 ? -3.422 -5.973 17.829 1.00 66.81 99 GLN A C 1
ATOM 822 O O . GLN A 1 99 ? -3.407 -5.955 19.059 1.00 66.81 99 GLN A O 1
ATOM 827 N N . ARG A 1 100 ? -3.771 -4.884 17.126 1.00 69.38 100 ARG A N 1
ATOM 828 C CA . ARG A 1 100 ? -4.187 -3.614 17.758 1.00 69.38 100 ARG A CA 1
ATOM 829 C C . ARG A 1 100 ? -5.480 -3.774 18.554 1.00 69.38 100 ARG A C 1
ATOM 831 O O . ARG A 1 100 ? -5.562 -3.253 19.664 1.00 69.38 100 ARG A O 1
AT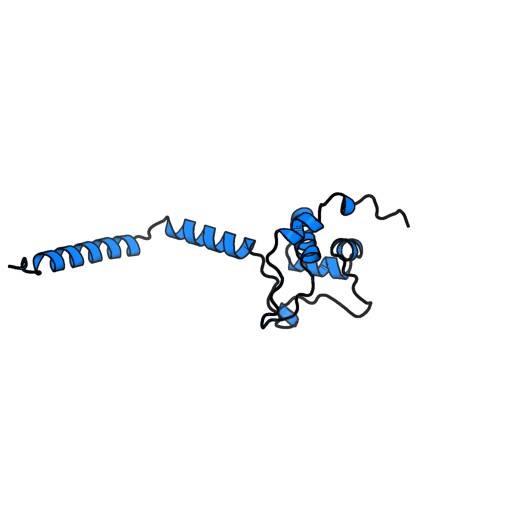OM 838 N N . PHE A 1 101 ? -6.469 -4.504 18.034 1.00 74.75 101 PHE A N 1
ATOM 839 C CA . PHE A 1 101 ? -7.701 -4.812 18.767 1.00 74.75 101 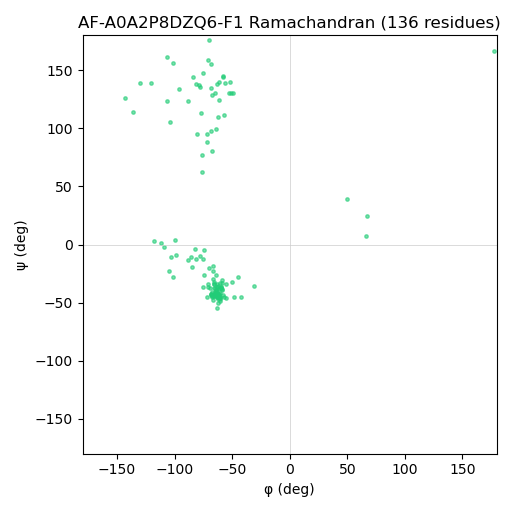PHE A CA 1
ATOM 840 C C . PHE A 1 101 ? -7.428 -5.673 20.002 1.00 74.75 101 PHE A C 1
ATOM 842 O O . PHE A 1 101 ? -7.964 -5.372 21.066 1.00 74.75 101 PHE A O 1
ATOM 849 N N . ALA A 1 102 ? -6.565 -6.685 19.894 1.00 75.44 102 ALA A N 1
ATOM 850 C CA . ALA A 1 102 ? -6.158 -7.528 21.013 1.00 75.44 102 ALA A CA 1
ATOM 851 C C . ALA A 1 102 ? -5.394 -6.725 22.077 1.00 75.44 102 ALA A C 1
ATOM 853 O O . ALA A 1 102 ? -5.709 -6.827 23.261 1.00 75.44 102 ALA A O 1
ATOM 854 N N . HIS A 1 103 ? -4.468 -5.854 21.669 1.00 77.19 103 HIS A N 1
ATOM 855 C CA . HIS A 1 103 ? -3.745 -4.951 22.565 1.00 77.19 103 HIS A CA 1
ATOM 856 C C . HIS A 1 103 ? -4.691 -3.955 23.256 1.00 77.19 103 HIS A C 1
ATOM 858 O O . HIS A 1 103 ? -4.622 -3.759 24.469 1.00 77.19 103 HIS A O 1
ATOM 864 N N . MET A 1 104 ? -5.633 -3.365 22.512 1.00 71.00 104 MET A N 1
ATOM 865 C CA . MET A 1 104 ? -6.673 -2.486 23.060 1.00 71.00 104 MET A CA 1
ATOM 866 C C . MET A 1 104 ? -7.599 -3.235 24.026 1.00 71.00 104 MET A C 1
ATOM 868 O O . MET A 1 104 ? -7.930 -2.708 25.086 1.00 71.00 104 MET A O 1
ATOM 872 N N . ALA A 1 105 ? -7.990 -4.471 23.709 1.00 80.81 105 ALA A N 1
ATOM 873 C CA . ALA A 1 105 ? -8.796 -5.321 24.582 1.00 80.81 105 ALA A CA 1
ATOM 874 C C . ALA A 1 105 ? -8.037 -5.703 25.864 1.00 80.81 105 ALA A C 1
ATOM 876 O O . ALA A 1 105 ? -8.604 -5.613 26.954 1.00 80.81 105 ALA A O 1
ATOM 877 N N . TYR A 1 106 ? -6.753 -6.056 25.753 1.00 75.81 106 TYR A N 1
ATOM 878 C CA . TYR A 1 106 ? -5.865 -6.322 26.887 1.00 75.81 106 TYR A CA 1
ATOM 879 C C . TYR A 1 106 ? -5.714 -5.085 27.784 1.00 75.81 106 TYR A C 1
ATOM 881 O O . TYR A 1 106 ? -5.952 -5.160 28.991 1.00 75.81 106 TYR A O 1
ATOM 889 N N . SER A 1 107 ? -5.434 -3.922 27.190 1.00 74.81 107 SER A N 1
ATOM 890 C CA . SER A 1 107 ? -5.321 -2.641 27.896 1.00 74.81 107 SER A CA 1
ATOM 891 C C . SER A 1 107 ? -6.625 -2.254 28.613 1.00 74.81 107 SER A C 1
ATOM 893 O O . SER A 1 107 ? -6.613 -1.932 29.803 1.00 74.81 107 SER A O 1
ATOM 895 N N . ARG A 1 108 ? -7.783 -2.397 27.949 1.00 75.12 108 ARG A N 1
ATOM 896 C CA . ARG A 1 108 ? -9.111 -2.179 28.559 1.00 75.12 108 ARG A CA 1
ATOM 897 C C . ARG A 1 108 ? -9.406 -3.165 29.694 1.00 75.12 108 ARG A C 1
ATOM 899 O O . ARG A 1 108 ? -10.061 -2.793 30.663 1.00 75.12 108 ARG A O 1
ATOM 906 N N . LYS A 1 109 ? -8.925 -4.411 29.605 1.00 73.00 109 LYS A N 1
ATOM 907 C CA . LYS A 1 109 ? -9.098 -5.441 30.645 1.00 73.00 109 LYS A CA 1
ATOM 908 C C . LYS A 1 109 ? -8.196 -5.204 31.863 1.00 73.00 109 LYS A C 1
ATOM 910 O O . LYS A 1 109 ? -8.586 -5.609 32.958 1.00 73.00 109 LYS A O 1
ATOM 915 N N . ARG A 1 110 ? -7.054 -4.519 31.700 1.00 64.56 110 ARG A N 1
ATOM 916 C CA . ARG A 1 110 ? -6.149 -4.129 32.800 1.00 64.56 110 ARG A CA 1
ATOM 917 C C . ARG A 1 110 ? -6.857 -3.238 33.830 1.00 64.56 110 ARG A C 1
ATOM 919 O O . ARG A 1 110 ? -6.641 -3.397 35.028 1.00 64.56 110 ARG A O 1
ATOM 926 N N . LYS A 1 111 ? -7.755 -2.352 33.386 1.00 64.50 111 LYS A N 1
ATOM 927 C CA . LYS A 1 111 ? -8.621 -1.576 34.285 1.00 64.50 111 LYS A CA 1
ATOM 928 C C . LYS A 1 111 ? -9.811 -2.446 34.712 1.00 64.50 111 LYS A C 1
ATOM 930 O O . LYS A 1 111 ? -10.807 -2.566 34.001 1.00 64.50 111 LYS A O 1
ATOM 935 N N . ASN A 1 112 ? -9.705 -3.099 35.873 1.00 63.09 112 ASN A N 1
ATOM 936 C CA . ASN A 1 112 ? -10.831 -3.839 36.447 1.00 63.09 112 ASN A CA 1
ATOM 937 C C . ASN A 1 112 ? -11.974 -2.861 36.758 1.00 63.09 112 ASN A C 1
ATOM 939 O O . ASN A 1 112 ? -11.883 -2.061 37.682 1.00 63.09 112 ASN A O 1
ATOM 943 N N . SER A 1 113 ? -13.068 -2.944 36.000 1.00 69.00 113 SER A N 1
ATOM 944 C CA . SER A 1 113 ? -14.305 -2.222 36.311 1.00 69.00 113 SER A CA 1
ATOM 945 C C . SER A 1 113 ? -14.817 -2.617 37.700 1.00 69.00 113 SER A C 1
ATOM 947 O O . SER A 1 113 ? -14.776 -3.805 38.029 1.00 69.00 113 SER A O 1
ATOM 949 N N . PHE A 1 114 ? -15.406 -1.677 38.441 1.00 72.88 114 PHE A N 1
ATOM 950 C CA . PHE A 1 114 ? -16.016 -1.894 39.761 1.00 72.88 114 PHE A CA 1
ATOM 951 C C . PHE A 1 114 ? -16.854 -3.189 39.857 1.00 72.88 114 PHE A C 1
ATOM 953 O O . PHE A 1 114 ? -16.656 -4.005 40.758 1.00 72.88 114 PHE A O 1
ATOM 960 N N . ARG A 1 115 ? -17.692 -3.462 38.843 1.00 72.06 115 ARG A N 1
ATOM 961 C CA . ARG A 1 115 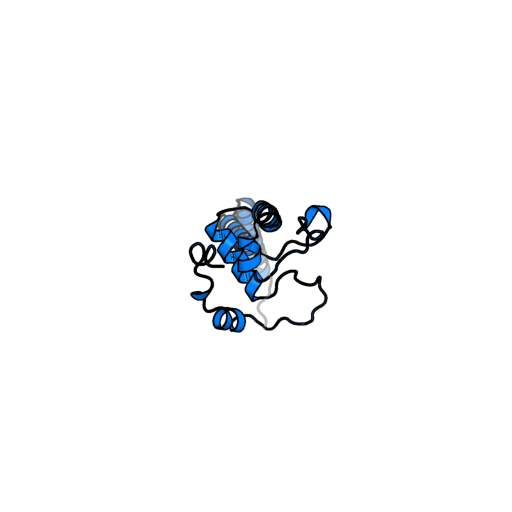? -18.506 -4.691 38.728 1.00 72.06 115 ARG A CA 1
ATOM 962 C C . ARG A 1 115 ? -17.686 -5.993 38.706 1.00 72.06 115 ARG A C 1
ATOM 964 O O . ARG A 1 115 ? -18.086 -6.985 39.311 1.00 72.06 115 ARG A O 1
ATOM 971 N N . LYS A 1 116 ? -16.525 -6.007 38.039 1.00 76.81 116 LYS A N 1
ATOM 972 C CA . LYS A 1 116 ? -15.604 -7.164 38.011 1.00 76.81 116 LYS A CA 1
ATOM 973 C C . LYS A 1 116 ? -14.921 -7.369 39.364 1.00 76.81 116 LYS A C 1
ATOM 975 O O . LYS A 1 116 ? -14.682 -8.510 39.752 1.00 76.81 116 LYS A O 1
ATOM 980 N N . THR A 1 117 ? -14.639 -6.287 40.085 1.00 77.69 117 THR A N 1
ATOM 981 C CA . THR A 1 117 ? -14.063 -6.328 41.436 1.00 77.69 117 THR A CA 1
ATOM 982 C C . THR A 1 117 ? -15.056 -6.907 42.444 1.00 77.69 117 THR A C 1
ATOM 984 O O . THR A 1 117 ? -14.693 -7.799 43.210 1.00 77.69 117 THR A O 1
ATOM 987 N N . LEU A 1 118 ? -16.323 -6.482 42.386 1.00 76.94 118 LEU A N 1
ATOM 988 C CA . LEU A 1 118 ? -17.402 -7.042 43.207 1.00 76.94 118 LEU A CA 1
ATOM 989 C C . LEU A 1 118 ? -17.635 -8.532 42.924 1.00 76.94 118 LEU A C 1
ATOM 991 O O . LEU A 1 118 ? -17.678 -9.325 43.862 1.00 76.94 118 LEU A O 1
ATOM 995 N N . ARG A 1 119 ? -17.683 -8.940 41.644 1.00 81.00 119 ARG A N 1
ATOM 996 C CA . ARG A 1 119 ? -17.795 -10.363 41.270 1.00 81.00 119 ARG A CA 1
ATOM 997 C C . ARG A 1 119 ? -16.653 -11.209 41.835 1.00 81.00 119 ARG A C 1
ATOM 999 O O . ARG A 1 119 ? -16.927 -12.275 42.364 1.00 81.00 119 ARG A O 1
ATOM 1006 N N . LYS A 1 120 ? -15.402 -10.726 41.779 1.00 81.44 120 LYS A N 1
ATOM 1007 C CA . LYS A 1 120 ? -14.235 -11.418 42.365 1.00 81.44 120 LYS A CA 1
ATOM 1008 C C . LYS A 1 120 ? -14.323 -11.552 43.888 1.00 81.44 120 LYS A C 1
ATOM 1010 O O . LYS A 1 120 ? -13.879 -12.561 44.426 1.00 81.44 120 LYS A O 1
ATOM 1015 N N . LYS A 1 121 ? -14.860 -10.545 44.589 1.00 83.81 121 LYS A N 1
ATOM 1016 C CA . LYS A 1 121 ? -15.091 -10.627 46.042 1.00 83.81 121 LYS A CA 1
ATOM 1017 C C . LYS A 1 121 ? -16.164 -11.670 46.363 1.00 83.81 121 LYS A C 1
ATOM 1019 O O . LYS A 1 121 ? -15.921 -12.536 47.194 1.00 83.81 121 LYS A O 1
ATOM 1024 N N . SER A 1 122 ? -17.294 -11.633 45.656 1.00 76.06 122 SER A N 1
ATOM 1025 C CA . SER A 1 122 ? -18.398 -12.585 45.837 1.00 76.06 122 SER A CA 1
ATOM 1026 C C . SER A 1 122 ? -17.980 -14.034 45.548 1.00 76.06 122 SER A C 1
ATOM 1028 O O . SER A 1 122 ? -18.246 -14.912 46.367 1.00 76.06 122 SER A O 1
ATOM 1030 N N . THR A 1 123 ? -17.227 -14.297 44.470 1.00 78.31 123 THR A N 1
ATOM 1031 C CA . THR A 1 123 ? -16.726 -15.656 44.198 1.00 78.31 123 THR A CA 1
ATOM 1032 C C . THR A 1 123 ? -15.762 -16.151 45.269 1.00 78.31 123 THR A C 1
ATOM 1034 O O . THR A 1 123 ? -15.923 -17.285 45.704 1.00 78.31 123 THR A O 1
ATOM 1037 N N . ARG A 1 124 ? -14.832 -15.313 45.758 1.00 78.81 124 ARG A N 1
ATOM 1038 C CA . ARG A 1 124 ? -13.923 -15.678 46.867 1.00 78.81 124 ARG A CA 1
ATOM 1039 C C . ARG A 1 124 ? -14.662 -16.031 48.158 1.00 78.81 124 ARG A C 1
ATOM 1041 O O . ARG A 1 124 ? -14.212 -16.908 48.889 1.00 78.81 124 ARG A O 1
ATOM 1048 N N . ILE A 1 125 ? -15.766 -15.340 48.446 1.00 80.69 125 ILE A N 1
ATOM 1049 C CA . ILE A 1 125 ? -16.621 -15.641 49.603 1.00 80.69 125 ILE A CA 1
ATOM 1050 C C . ILE A 1 125 ? -17.303 -16.999 49.398 1.00 80.69 125 ILE A C 1
ATOM 1052 O O . ILE A 1 125 ? -17.263 -17.836 50.293 1.00 80.69 125 ILE A O 1
ATOM 1056 N N . SER A 1 126 ? -17.842 -17.254 48.200 1.00 72.69 126 SER A N 1
ATOM 1057 C CA . SER A 1 126 ? -18.514 -18.521 47.879 1.00 72.69 126 SER A CA 1
ATOM 1058 C C . SER A 1 126 ? -17.584 -19.743 47.870 1.00 72.69 126 SER A C 1
ATOM 1060 O O . SER A 1 126 ? -18.019 -20.836 48.218 1.00 72.69 126 SER A O 1
ATOM 1062 N N . THR A 1 127 ? -16.317 -19.599 47.461 1.00 73.25 127 THR A N 1
ATOM 1063 C CA . THR A 1 127 ? -15.329 -20.688 47.550 1.00 73.25 127 THR A CA 1
ATOM 1064 C C . THR A 1 127 ? -14.937 -20.930 48.999 1.00 73.25 127 THR A C 1
ATOM 1066 O O . THR A 1 127 ? -15.033 -22.057 49.455 1.00 73.25 127 THR A O 1
ATOM 1069 N N . ARG A 1 128 ? -14.671 -19.869 49.777 1.00 74.75 128 ARG A N 1
ATOM 1070 C CA . ARG A 1 128 ? -14.397 -19.996 51.220 1.00 74.75 128 ARG A CA 1
ATOM 1071 C C . ARG A 1 128 ? -15.526 -20.646 52.016 1.00 74.75 128 ARG A C 1
ATOM 1073 O O . ARG A 1 128 ? -15.246 -21.257 53.039 1.00 74.75 128 ARG A O 1
ATOM 1080 N N . GLN A 1 129 ? -16.785 -20.448 51.626 1.00 78.19 129 GLN A N 1
ATOM 1081 C CA . GLN A 1 129 ? -17.913 -21.122 52.276 1.00 78.19 129 GLN A CA 1
ATOM 1082 C C . GLN A 1 129 ? -18.018 -22.594 51.866 1.00 78.19 129 GLN A C 1
ATOM 1084 O O . GLN A 1 129 ? -18.325 -23.419 52.717 1.00 78.19 129 GLN A O 1
ATOM 1089 N N . ARG A 1 130 ? -17.711 -22.935 50.606 1.00 69.88 130 ARG A N 1
ATOM 1090 C CA . ARG A 1 130 ? -17.658 -24.330 50.139 1.00 69.88 130 ARG A CA 1
ATOM 1091 C C . ARG A 1 130 ? -16.538 -25.128 50.803 1.00 69.88 130 ARG A C 1
ATOM 1093 O O . ARG A 1 130 ? -16.812 -26.211 51.298 1.00 69.88 130 ARG A O 1
ATOM 1100 N N . ASP A 1 131 ? -15.343 -24.554 50.919 1.00 70.19 131 ASP A N 1
ATOM 1101 C CA . ASP A 1 131 ? -14.182 -25.211 51.543 1.00 70.19 131 ASP A CA 1
ATOM 1102 C C . ASP A 1 131 ? -14.370 -25.456 53.057 1.00 70.19 131 ASP A C 1
ATOM 1104 O O . ASP A 1 131 ? -13.663 -26.261 53.651 1.00 70.19 131 ASP A O 1
ATOM 1108 N N . ARG A 1 132 ? -15.319 -24.764 53.711 1.00 66.19 132 ARG A N 1
ATOM 1109 C CA . ARG A 1 132 ? -15.686 -25.015 55.121 1.00 66.19 132 ARG A CA 1
ATOM 1110 C C . ARG A 1 132 ? -16.712 -26.131 55.303 1.00 66.19 132 ARG A C 1
ATOM 1112 O O . ARG A 1 132 ? -16.873 -26.602 56.421 1.00 66.19 132 ARG A O 1
ATOM 1119 N N . LEU A 1 133 ? -17.455 -26.475 54.253 1.00 66.75 133 LEU A N 1
ATOM 1120 C CA . LEU A 1 133 ? -18.549 -27.449 54.302 1.00 66.75 133 LEU A CA 1
ATOM 1121 C C . LEU A 1 133 ? -18.125 -28.836 53.809 1.00 66.75 133 LEU A C 1
ATOM 1123 O O . LEU A 1 133 ? -18.894 -29.777 53.964 1.00 66.75 133 LEU A O 1
ATOM 1127 N N . THR A 1 134 ? -16.930 -28.973 53.231 1.00 63.28 134 THR A N 1
ATOM 1128 C CA . THR A 1 134 ? -16.318 -30.268 52.913 1.00 63.28 134 THR A CA 1
ATOM 1129 C C . THR A 1 134 ? -15.754 -30.891 54.194 1.00 63.28 134 THR A C 1
ATOM 1131 O O . THR A 1 134 ? -14.814 -30.323 54.757 1.00 63.28 134 THR A O 1
ATOM 1134 N N . PRO A 1 135 ? -16.308 -32.013 54.689 1.00 68.12 135 PRO A N 1
ATOM 1135 C CA . PRO A 1 135 ? -15.716 -32.754 55.798 1.00 68.12 135 PRO A CA 1
ATOM 1136 C C . PRO A 1 135 ? -14.343 -33.276 55.367 1.00 68.12 135 PRO A C 1
ATOM 1138 O O . PRO A 1 135 ? -14.193 -33.709 54.228 1.00 68.12 135 PRO A O 1
ATOM 1141 N N . ALA A 1 136 ? -13.346 -33.197 56.248 1.00 65.50 136 ALA A N 1
ATOM 1142 C CA . ALA A 1 136 ? -12.047 -33.809 55.996 1.00 65.50 136 ALA A CA 1
ATOM 1143 C C . ALA A 1 136 ? -12.242 -35.325 55.847 1.00 65.50 136 ALA A C 1
ATOM 1145 O O . ALA A 1 136 ? -12.844 -35.944 56.727 1.00 65.50 136 ALA A O 1
ATOM 1146 N N . ASP A 1 137 ? -11.796 -35.877 54.718 1.00 61.31 137 ASP A N 1
ATOM 1147 C CA . ASP A 1 137 ?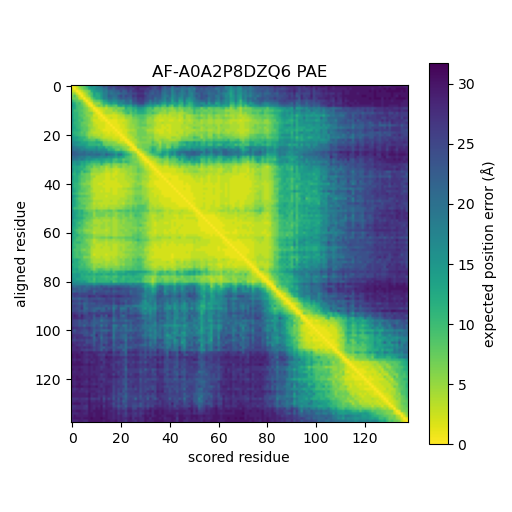 -11.871 -37.311 54.439 1.00 61.31 137 ASP A CA 1
ATOM 1148 C C . ASP A 1 137 ? -11.158 -38.111 55.559 1.00 61.31 137 ASP A C 1
ATOM 1150 O O . ASP A 1 137 ? -10.115 -37.652 56.042 1.00 61.31 137 ASP A O 1
ATOM 1154 N N . PRO A 1 138 ? -11.728 -39.248 56.008 1.00 66.94 138 PRO A N 1
ATOM 1155 C CA . PRO A 1 138 ? -11.210 -40.058 57.116 1.00 66.94 138 PRO A CA 1
ATOM 1156 C C . PRO A 1 138 ? -9.933 -40.842 56.786 1.00 66.94 138 PRO A C 1
ATOM 1158 O O . PRO A 1 138 ? -9.746 -41.236 55.611 1.00 66.94 138 PRO A O 1
#

Organism: NCBI:txid1485585